Protein AF-A0A8J5MSU2-F1 (afdb_monomer_lite)

Secondary structure (DSSP, 8-state):
-EEHHHHHHHHHHHHHHHHHHHTTS-EEEEEEETT-HHHHHHHHHHHHHHHHHH-SS---EEEEEEE-S--S-EEEEEE-SS-----SSGGGGTTS-HHHHHHHHHHT--SEEEEEEEEEEE-TT--S---SEEEEEEESS---EE---HHHHHHTPPPTT--

Structure (mmCIF, N/CA/C/O backbone):
data_AF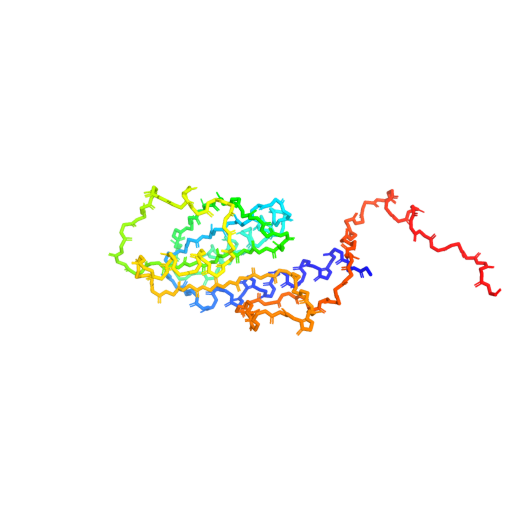-A0A8J5MSU2-F1
#
_entry.id   AF-A0A8J5MSU2-F1
#
loop_
_atom_site.group_PDB
_atom_site.id
_atom_site.type_symbol
_atom_site.label_atom_id
_atom_site.label_alt_id
_atom_site.label_comp_id
_atom_site.label_asym_id
_atom_site.label_entity_id
_atom_site.label_seq_id
_atom_site.pdbx_PDB_ins_code
_atom_site.Cartn_x
_atom_site.Cartn_y
_atom_site.Cartn_z
_atom_site.occupancy
_atom_site.B_iso_or_equiv
_atom_site.auth_seq_id
_atom_site.auth_comp_id
_atom_site.auth_asym_id
_atom_site.auth_atom_id
_atom_site.pdbx_PDB_model_num
ATOM 1 N N . MET A 1 1 ? 9.379 -1.656 -20.399 1.00 63.72 1 MET A N 1
ATOM 2 C CA . MET A 1 1 ? 9.169 -0.426 -19.599 1.00 63.72 1 MET A CA 1
ATOM 3 C C . MET A 1 1 ? 7.728 -0.421 -19.119 1.00 63.72 1 MET A C 1
ATOM 5 O O . MET A 1 1 ? 6.884 -0.887 -19.871 1.00 63.72 1 MET A O 1
ATOM 9 N N . ILE A 1 2 ? 7.448 0.046 -17.900 1.00 72.06 2 ILE A N 1
ATOM 10 C CA . ILE A 1 2 ? 6.068 0.165 -17.393 1.00 72.06 2 ILE A CA 1
ATOM 11 C C . ILE A 1 2 ? 5.664 1.648 -17.466 1.00 72.06 2 ILE A C 1
ATOM 13 O O . ILE A 1 2 ? 6.375 2.472 -16.880 1.00 72.06 2 ILE A O 1
ATOM 17 N N . PRO A 1 3 ? 4.589 2.008 -18.196 1.00 78.81 3 PRO A N 1
ATOM 18 C CA . PRO A 1 3 ? 4.107 3.386 -18.275 1.00 78.81 3 PRO A CA 1
ATOM 19 C C . PRO A 1 3 ? 3.591 3.899 -16.926 1.00 78.81 3 PRO A C 1
ATOM 21 O O . PRO A 1 3 ? 2.977 3.150 -16.169 1.00 78.81 3 PRO A O 1
ATOM 24 N N . TRP A 1 4 ? 3.767 5.196 -16.657 1.00 77.62 4 TRP A N 1
ATOM 25 C CA . TRP A 1 4 ? 3.264 5.835 -15.434 1.00 77.62 4 TRP A CA 1
ATOM 26 C C . TRP A 1 4 ? 1.744 5.706 -15.259 1.00 77.62 4 TRP A C 1
ATOM 28 O O . TRP A 1 4 ? 1.297 5.387 -14.163 1.00 77.62 4 TRP A O 1
ATOM 38 N N . GLY A 1 5 ? 0.961 5.890 -16.330 1.00 82.00 5 GLY A N 1
ATOM 39 C CA . GLY A 1 5 ? -0.498 5.715 -16.276 1.00 82.00 5 GLY A CA 1
ATOM 40 C C . GLY A 1 5 ? -0.890 4.311 -15.813 1.00 82.00 5 GLY A C 1
ATOM 41 O O . GLY A 1 5 ? -1.686 4.162 -14.898 1.00 82.00 5 GLY A O 1
ATOM 42 N N . LEU A 1 6 ? -0.201 3.284 -16.323 1.00 85.38 6 LEU A N 1
ATOM 43 C CA . LEU A 1 6 ? -0.439 1.901 -15.913 1.00 85.38 6 LEU A CA 1
ATOM 44 C C . LEU A 1 6 ? -0.093 1.664 -14.434 1.00 85.38 6 LEU A C 1
ATOM 46 O O . LEU A 1 6 ? -0.771 0.900 -13.752 1.00 85.38 6 LEU A O 1
ATOM 50 N N . ILE A 1 7 ? 0.959 2.316 -13.926 1.00 85.00 7 ILE A N 1
ATOM 51 C CA . ILE A 1 7 ? 1.300 2.284 -12.496 1.00 85.00 7 ILE A CA 1
ATOM 52 C C . ILE A 1 7 ? 0.195 2.946 -11.683 1.00 85.00 7 ILE A C 1
ATOM 54 O O . ILE A 1 7 ? -0.216 2.384 -10.678 1.00 85.00 7 ILE A O 1
ATOM 58 N N . GLN A 1 8 ? -0.310 4.099 -12.120 1.00 86.44 8 GLN A N 1
ATOM 59 C CA . GLN A 1 8 ? -1.394 4.800 -11.442 1.00 86.44 8 GLN A CA 1
ATOM 60 C C . GLN A 1 8 ? -2.663 3.948 -11.379 1.00 86.44 8 GLN A C 1
ATOM 62 O O . GLN A 1 8 ? -3.164 3.720 -10.276 1.00 86.44 8 GLN A O 1
ATOM 67 N N . ASP A 1 9 ? -3.116 3.400 -12.504 1.00 89.25 9 ASP A N 1
ATOM 68 C CA . ASP A 1 9 ? -4.297 2.533 -12.560 1.00 89.25 9 ASP A CA 1
ATOM 69 C C . ASP A 1 9 ? -4.123 1.309 -11.654 1.00 89.25 9 ASP A C 1
ATOM 71 O O . ASP A 1 9 ? -5.020 0.920 -10.900 1.00 89.25 9 ASP A O 1
ATOM 75 N N . ARG A 1 10 ? -2.923 0.713 -11.668 1.00 89.12 10 ARG A N 1
ATOM 76 C CA . ARG A 1 10 ? -2.631 -0.449 -10.830 1.00 89.12 10 ARG A CA 1
ATOM 77 C C . ARG A 1 10 ? -2.593 -0.094 -9.348 1.00 89.12 10 ARG A C 1
ATOM 79 O O . ARG A 1 10 ? -3.163 -0.831 -8.551 1.00 89.12 10 ARG A O 1
ATOM 86 N N . THR A 1 11 ? -1.976 1.024 -8.977 1.00 89.81 11 THR A N 1
ATOM 87 C CA . THR A 1 11 ? -1.960 1.533 -7.599 1.00 89.81 11 THR A CA 1
ATOM 88 C C . THR A 1 11 ? -3.373 1.847 -7.113 1.00 89.81 11 THR A C 1
ATOM 90 O O . THR A 1 11 ? -3.690 1.565 -5.965 1.00 89.81 11 THR A O 1
ATOM 93 N N . GLU A 1 12 ? -4.253 2.366 -7.974 1.00 91.31 12 GLU A N 1
ATOM 94 C CA . GLU A 1 12 ? -5.654 2.598 -7.607 1.00 91.31 12 GLU A CA 1
ATOM 95 C C . GLU A 1 12 ? -6.396 1.303 -7.314 1.00 91.31 12 GLU A C 1
ATOM 97 O O . GLU A 1 12 ? -7.082 1.201 -6.298 1.00 91.31 12 GLU A O 1
ATOM 102 N N . ARG A 1 13 ? -6.213 0.291 -8.162 1.00 91.94 13 ARG A N 1
ATOM 103 C CA . ARG A 1 13 ? -6.803 -1.023 -7.920 1.00 91.94 13 ARG A CA 1
ATOM 104 C C . ARG A 1 13 ? -6.317 -1.626 -6.603 1.00 91.94 13 ARG A C 1
ATOM 106 O O . ARG A 1 13 ? -7.142 -2.063 -5.814 1.00 91.94 13 ARG A O 1
ATOM 113 N N . LEU A 1 14 ? -5.010 -1.570 -6.334 1.00 91.31 14 LEU A N 1
ATOM 114 C CA . LEU A 1 14 ? -4.450 -2.040 -5.063 1.00 91.31 14 LEU A CA 1
ATOM 115 C C . LEU A 1 14 ? -5.050 -1.283 -3.871 1.00 91.31 14 LEU A C 1
ATOM 117 O O . LEU A 1 14 ? -5.393 -1.910 -2.876 1.00 91.31 14 LEU A O 1
ATOM 121 N N . ALA A 1 15 ? -5.213 0.041 -3.969 1.00 90.94 15 ALA A N 1
ATOM 122 C CA . ALA A 1 15 ? -5.821 0.839 -2.905 1.00 90.94 15 ALA A CA 1
ATOM 123 C C . ALA A 1 15 ? -7.265 0.408 -2.621 1.00 90.94 15 ALA A C 1
ATOM 125 O O . ALA A 1 15 ? -7.640 0.295 -1.459 1.00 90.94 15 ALA A O 1
ATOM 126 N N . ARG A 1 16 ? -8.060 0.128 -3.663 1.00 90.88 16 ARG A N 1
ATOM 127 C CA . ARG A 1 16 ? -9.434 -0.374 -3.510 1.00 90.88 16 ARG A CA 1
ATOM 128 C C . ARG A 1 16 ? -9.465 -1.754 -2.856 1.00 90.88 16 ARG A C 1
ATOM 130 O O . ARG A 1 16 ? -10.242 -1.942 -1.927 1.00 90.88 16 ARG A O 1
ATOM 137 N N . ASP A 1 17 ? -8.600 -2.671 -3.290 1.00 91.25 17 ASP A N 1
ATOM 138 C CA . ASP A 1 17 ? -8.500 -4.019 -2.715 1.00 91.25 17 ASP A CA 1
ATOM 139 C C . ASP A 1 17 ? -8.136 -3.943 -1.215 1.00 91.25 17 ASP A C 1
ATOM 141 O O . ASP A 1 17 ? -8.775 -4.572 -0.375 1.00 91.25 17 ASP A O 1
ATOM 145 N N . ILE A 1 18 ? -7.160 -3.099 -0.857 1.00 89.06 18 ILE A N 1
ATOM 146 C CA . ILE A 1 18 ? -6.763 -2.864 0.540 1.00 89.06 18 ILE A CA 1
ATOM 147 C C . ILE A 1 18 ? -7.906 -2.238 1.343 1.00 89.06 18 ILE A C 1
ATOM 149 O O . ILE A 1 18 ? -8.175 -2.671 2.460 1.00 89.06 18 ILE A O 1
ATOM 153 N N . PHE A 1 19 ? -8.570 -1.222 0.794 1.00 87.56 19 PHE A N 1
ATOM 154 C CA . PHE A 1 19 ? -9.654 -0.516 1.474 1.00 87.56 19 PHE A CA 1
ATOM 155 C C . PHE A 1 19 ? -10.834 -1.447 1.785 1.00 87.56 19 PHE A C 1
ATOM 157 O O . PHE A 1 19 ? -11.354 -1.430 2.898 1.00 87.56 19 PHE A O 1
ATOM 164 N N . GLN A 1 20 ? -11.207 -2.319 0.844 1.00 88.00 20 GLN A N 1
ATOM 165 C CA . GLN A 1 20 ? -12.258 -3.323 1.047 1.00 88.00 20 GLN A CA 1
ATOM 166 C C . GLN A 1 20 ? -11.900 -4.347 2.130 1.00 88.00 20 GLN A C 1
ATOM 168 O O . GLN A 1 20 ? -12.771 -4.778 2.887 1.00 88.00 20 GLN A O 1
ATOM 173 N N . ASP A 1 21 ? -10.624 -4.716 2.218 1.00 87.31 21 ASP A N 1
ATOM 174 C CA . ASP A 1 21 ? -10.134 -5.674 3.203 1.00 87.31 21 ASP A CA 1
ATOM 175 C C . ASP A 1 21 ? -10.022 -5.082 4.617 1.00 87.31 21 ASP A C 1
ATOM 177 O O . ASP A 1 21 ? -10.224 -5.805 5.595 1.00 87.31 21 ASP A O 1
ATOM 181 N N . VAL A 1 22 ? -9.698 -3.790 4.730 1.00 81.81 22 VAL A N 1
ATOM 182 C CA . VAL A 1 22 ? -9.579 -3.066 6.009 1.00 81.81 22 VAL A CA 1
ATOM 183 C C . VAL A 1 22 ? -10.948 -2.632 6.542 1.00 81.81 22 VAL A C 1
ATOM 185 O O . VAL A 1 22 ? -11.165 -2.688 7.750 1.00 81.81 22 VAL A O 1
ATOM 188 N N . LYS A 1 23 ? -11.894 -2.273 5.660 1.00 81.19 23 LYS A N 1
ATOM 189 C CA . LYS A 1 23 ? -13.225 -1.746 6.017 1.00 81.19 23 LYS A CA 1
ATOM 190 C C . LYS A 1 23 ? -13.112 -0.496 6.907 1.00 81.19 23 LYS A C 1
ATOM 192 O O . LYS A 1 23 ? -12.236 0.334 6.687 1.00 81.19 23 LYS A O 1
ATOM 197 N N . ASP A 1 24 ? -13.985 -0.360 7.905 1.00 80.44 24 ASP A N 1
ATOM 198 C CA . ASP A 1 24 ? -14.028 0.767 8.843 1.00 80.44 24 ASP A CA 1
ATOM 199 C C . ASP A 1 24 ? -13.095 0.562 10.060 1.00 80.44 24 ASP A C 1
ATOM 201 O O . ASP A 1 24 ? -13.432 0.919 11.190 1.00 80.44 24 ASP A O 1
ATOM 205 N N . GLU A 1 25 ? -11.896 0.009 9.849 1.00 80.94 25 GLU A N 1
ATOM 206 C CA . GLU A 1 25 ? -10.885 -0.169 10.902 1.00 80.94 25 GLU A CA 1
ATOM 207 C C . GLU A 1 25 ? -9.665 0.746 10.733 1.00 80.94 25 GLU A C 1
ATOM 209 O O . GLU A 1 25 ? -9.286 1.081 9.608 1.00 80.94 25 GLU A O 1
ATOM 214 N N . PRO A 1 26 ? -9.014 1.152 11.842 1.00 81.62 26 PRO A N 1
ATOM 215 C CA . PRO A 1 26 ? -7.792 1.943 11.781 1.00 81.62 26 PRO A CA 1
ATOM 216 C C . PRO A 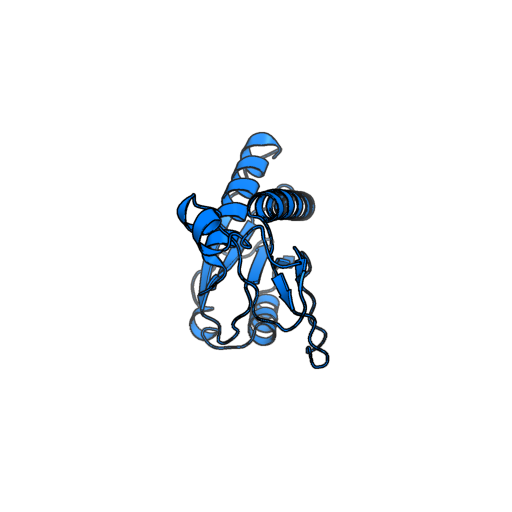1 26 ? -6.679 1.175 11.061 1.00 81.62 26 PRO A C 1
ATOM 218 O O . PRO A 1 26 ? -6.470 -0.013 11.307 1.00 81.62 26 PRO A O 1
ATOM 221 N N . LEU A 1 27 ? -5.941 1.867 10.194 1.00 83.75 27 LEU A N 1
ATOM 222 C CA . LEU A 1 27 ? -4.912 1.266 9.345 1.00 83.75 27 LEU A CA 1
ATOM 223 C C . LEU A 1 27 ? -3.527 1.804 9.688 1.00 83.75 27 LEU A C 1
ATOM 225 O O . LEU A 1 27 ? -3.349 3.018 9.749 1.00 83.75 27 LEU A O 1
ATOM 229 N N . THR A 1 28 ? -2.526 0.928 9.789 1.00 83.75 28 THR A N 1
ATOM 230 C CA . THR A 1 28 ? -1.120 1.335 9.899 1.00 83.75 28 THR A CA 1
ATOM 231 C C . THR A 1 28 ? -0.334 0.883 8.671 1.00 83.75 28 THR A C 1
ATOM 233 O O . THR A 1 28 ? -0.226 -0.302 8.348 1.00 83.75 28 THR A O 1
ATOM 236 N N . ALA A 1 29 ? 0.241 1.842 7.954 1.00 84.31 29 ALA A N 1
ATOM 237 C CA . ALA A 1 29 ? 1.010 1.595 6.747 1.00 84.31 29 ALA A CA 1
ATOM 238 C C . ALA A 1 29 ? 2.508 1.819 7.007 1.00 84.31 29 ALA A C 1
ATOM 240 O O . ALA A 1 29 ? 2.940 2.911 7.364 1.00 84.31 29 ALA A O 1
ATOM 241 N N . LEU A 1 30 ? 3.315 0.780 6.798 1.00 82.88 30 LEU A N 1
ATOM 242 C CA . LEU A 1 30 ? 4.761 0.777 7.001 1.00 82.88 30 LEU A CA 1
ATOM 243 C C . LEU A 1 30 ? 5.498 0.734 5.659 1.00 82.88 30 LEU A C 1
ATOM 245 O O . LEU A 1 30 ? 5.582 -0.298 4.986 1.00 82.88 30 LEU A O 1
ATOM 249 N N . CYS A 1 31 ? 6.090 1.860 5.280 1.00 83.25 31 CYS A N 1
ATOM 250 C CA . CYS A 1 31 ? 6.871 1.970 4.057 1.00 83.25 31 CYS A CA 1
ATOM 251 C C . CYS A 1 31 ? 8.287 1.405 4.242 1.00 83.25 31 CYS A C 1
ATOM 253 O O . CYS A 1 31 ? 9.039 1.853 5.112 1.00 83.25 31 CYS A O 1
ATOM 255 N N . VAL A 1 32 ? 8.698 0.485 3.361 1.00 77.88 32 VAL A N 1
ATOM 256 C CA . VAL A 1 32 ? 10.076 -0.021 3.317 1.00 77.88 32 VAL A CA 1
ATOM 257 C C . VAL A 1 32 ? 10.918 0.817 2.346 1.00 77.88 32 VAL A C 1
ATOM 259 O O . VAL A 1 32 ? 10.747 0.789 1.126 1.00 77.88 32 VAL A O 1
ATOM 262 N N . LEU A 1 33 ? 11.861 1.581 2.893 1.00 74.75 33 LEU A N 1
ATOM 263 C CA . LEU A 1 33 ? 12.823 2.395 2.145 1.00 74.75 33 LEU A CA 1
ATOM 264 C C . LEU A 1 33 ? 13.957 1.537 1.550 1.00 74.75 33 LEU A C 1
ATOM 266 O O . LEU A 1 33 ? 14.325 0.505 2.105 1.00 74.75 33 LEU A O 1
ATOM 270 N N . LYS A 1 34 ? 14.608 1.947 0.448 1.00 56.59 34 LYS A N 1
ATOM 271 C CA . LYS A 1 34 ? 14.627 3.301 -0.162 1.00 56.59 34 LYS A CA 1
ATOM 272 C C . LYS A 1 34 ? 13.818 3.485 -1.455 1.00 56.59 34 LYS A C 1
ATOM 274 O O . LYS A 1 34 ? 13.543 4.622 -1.812 1.00 56.59 34 LYS A O 1
ATOM 279 N N . GLY A 1 35 ? 13.450 2.417 -2.163 1.00 64.81 35 GLY A N 1
ATOM 280 C CA . GLY A 1 35 ? 12.864 2.525 -3.511 1.00 64.81 35 GLY A CA 1
ATOM 281 C C . GLY A 1 35 ? 11.344 2.709 -3.563 1.00 64.81 35 GLY A C 1
ATOM 282 O O . GLY A 1 35 ? 10.818 3.099 -4.601 1.00 64.81 35 GLY A O 1
ATOM 283 N N . GLY A 1 36 ? 10.631 2.415 -2.471 1.00 67.25 36 GLY A N 1
ATOM 284 C CA . GLY A 1 36 ? 9.168 2.339 -2.471 1.00 67.25 36 GLY A CA 1
ATOM 285 C C . GLY A 1 36 ? 8.421 3.621 -2.127 1.00 67.25 36 GLY A C 1
ATOM 286 O O . GLY A 1 36 ? 7.201 3.619 -2.220 1.00 67.25 36 GLY A O 1
ATOM 287 N N . TYR A 1 37 ? 9.116 4.708 -1.778 1.00 78.19 37 TYR A N 1
ATOM 288 C CA . TYR A 1 37 ? 8.475 5.918 -1.251 1.00 78.19 37 TYR A CA 1
ATOM 289 C C . TYR A 1 37 ? 7.428 6.515 -2.201 1.00 78.19 37 TYR A C 1
ATOM 291 O O . TYR A 1 37 ? 6.333 6.831 -1.767 1.00 78.19 37 TYR A O 1
ATOM 299 N N . ARG A 1 38 ? 7.723 6.607 -3.504 1.00 81.31 38 ARG A N 1
ATOM 300 C CA . ARG A 1 38 ? 6.778 7.191 -4.471 1.00 81.31 38 ARG A CA 1
ATOM 301 C C . ARG A 1 38 ? 5.518 6.343 -4.656 1.00 81.31 38 ARG A C 1
ATOM 303 O O . ARG A 1 38 ? 4.417 6.868 -4.674 1.00 81.31 38 ARG A O 1
ATOM 310 N N . PHE A 1 39 ? 5.681 5.025 -4.762 1.00 83.75 39 PHE A N 1
ATOM 311 C CA . PHE A 1 39 ? 4.538 4.110 -4.789 1.00 83.75 39 PHE A CA 1
ATOM 312 C C . PHE A 1 39 ? 3.731 4.199 -3.489 1.00 83.75 39 PHE A C 1
ATOM 314 O O . PHE A 1 39 ? 2.506 4.193 -3.520 1.00 83.75 39 PHE A O 1
ATOM 321 N N . PHE A 1 40 ? 4.429 4.300 -2.358 1.00 85.94 40 PHE A N 1
ATOM 322 C CA . PHE A 1 40 ? 3.816 4.425 -1.050 1.00 85.94 40 PHE A CA 1
ATOM 323 C C . PHE A 1 40 ? 2.967 5.692 -0.930 1.00 85.94 40 PHE A C 1
ATOM 325 O O . PHE A 1 40 ? 1.808 5.581 -0.546 1.00 85.94 40 PHE A O 1
ATOM 332 N N . THR A 1 41 ? 3.495 6.860 -1.305 1.00 86.19 41 THR A N 1
ATOM 333 C CA . THR A 1 41 ? 2.737 8.120 -1.280 1.00 86.19 41 THR A CA 1
ATOM 334 C C . THR A 1 41 ? 1.528 8.062 -2.206 1.00 86.19 41 THR A C 1
ATOM 336 O O . THR A 1 41 ? 0.425 8.372 -1.774 1.00 86.19 41 THR A O 1
ATOM 339 N N . ASP A 1 42 ? 1.701 7.559 -3.434 1.00 89.00 42 ASP A N 1
ATOM 340 C CA . ASP A 1 42 ? 0.594 7.440 -4.391 1.00 89.00 42 ASP A CA 1
ATOM 341 C C . ASP A 1 42 ? -0.524 6.526 -3.861 1.00 89.00 42 ASP A C 1
ATOM 343 O O . ASP A 1 42 ? -1.706 6.779 -4.087 1.00 89.00 42 ASP A O 1
ATOM 347 N N . LEU A 1 43 ? -0.169 5.436 -3.176 1.00 88.94 43 LEU A N 1
ATOM 348 C CA . LEU A 1 43 ? -1.148 4.531 -2.581 1.00 88.94 43 LEU A CA 1
ATOM 349 C C . LEU A 1 43 ? -1.830 5.162 -1.362 1.00 88.94 43 LEU A C 1
ATOM 351 O O . LEU A 1 43 ? -3.041 5.024 -1.202 1.00 88.94 43 LEU A O 1
ATOM 355 N N . LEU A 1 44 ? -1.062 5.857 -0.524 1.00 88.44 44 LEU A N 1
ATOM 356 C CA . LEU A 1 44 ? -1.544 6.548 0.668 1.00 88.44 44 LEU A CA 1
ATOM 357 C C . LEU A 1 44 ? -2.588 7.612 0.317 1.00 88.44 44 LEU A C 1
ATOM 359 O O . LEU A 1 44 ? -3.638 7.683 0.958 1.00 88.44 44 LEU A O 1
ATOM 363 N N . ASP A 1 45 ? -2.333 8.389 -0.735 1.00 90.69 45 ASP A N 1
ATOM 364 C CA . ASP A 1 45 ? -3.250 9.415 -1.233 1.00 90.69 45 ASP A CA 1
ATOM 365 C C . ASP A 1 45 ? -4.567 8.797 -1.714 1.00 90.69 45 ASP A C 1
ATOM 367 O O . ASP A 1 45 ? -5.655 9.301 -1.410 1.00 90.69 45 ASP A O 1
ATOM 371 N N . LYS A 1 46 ? -4.493 7.650 -2.404 1.00 91.25 46 LYS A N 1
ATOM 372 C CA . LYS A 1 46 ? -5.682 6.914 -2.859 1.00 91.25 46 LYS A CA 1
ATOM 373 C C . LYS A 1 46 ? -6.461 6.320 -1.692 1.00 91.25 46 LYS A C 1
ATOM 375 O O . LYS A 1 46 ? -7.676 6.478 -1.651 1.00 91.25 46 LYS A O 1
ATOM 380 N N . LEU A 1 47 ? -5.787 5.708 -0.719 1.00 88.56 47 LEU A N 1
ATOM 381 C CA . LEU A 1 47 ? -6.426 5.187 0.496 1.00 88.56 47 LEU A CA 1
ATOM 382 C C . LEU A 1 47 ? -7.102 6.299 1.301 1.00 88.56 47 LEU A C 1
ATOM 384 O O . LEU A 1 47 ? -8.239 6.141 1.731 1.00 88.56 47 LEU A O 1
ATOM 388 N N . THR A 1 48 ? -6.445 7.448 1.448 1.00 87.75 48 THR A N 1
ATOM 389 C CA . THR A 1 48 ? -7.005 8.612 2.151 1.00 87.75 48 THR A CA 1
ATOM 390 C C . THR A 1 48 ? -8.232 9.159 1.425 1.00 87.75 48 THR A C 1
ATOM 392 O O . THR A 1 48 ? -9.237 9.488 2.055 1.00 87.75 48 THR A O 1
ATOM 395 N N . THR A 1 49 ? -8.179 9.223 0.094 1.00 90.00 49 THR A N 1
ATOM 396 C CA . THR A 1 49 ? -9.317 9.630 -0.740 1.00 90.00 49 THR A CA 1
ATOM 397 C C . THR A 1 49 ? -10.493 8.661 -0.603 1.00 90.00 49 THR A C 1
ATOM 399 O O . THR A 1 49 ? -11.628 9.104 -0.425 1.00 90.00 49 THR A O 1
ATOM 402 N N . LEU A 1 50 ? -10.240 7.349 -0.635 1.00 88.69 50 LEU A N 1
ATOM 403 C CA . LEU A 1 50 ? -11.268 6.319 -0.449 1.00 88.69 50 LEU A CA 1
ATOM 404 C C . LEU A 1 50 ? -11.889 6.389 0.948 1.00 88.69 50 LEU A C 1
ATOM 406 O O . LEU A 1 50 ? -13.107 6.432 1.066 1.00 88.69 50 LEU A O 1
ATOM 410 N N . ASN A 1 51 ? -11.069 6.515 1.988 1.00 85.12 51 ASN A N 1
ATOM 411 C CA . ASN A 1 51 ? -11.525 6.645 3.370 1.00 85.12 51 ASN A CA 1
ATOM 412 C C . ASN A 1 51 ? -12.450 7.860 3.567 1.00 85.12 51 ASN A C 1
ATOM 414 O O . ASN A 1 51 ? -13.493 7.752 4.200 1.00 85.12 51 ASN A O 1
ATOM 418 N N . ARG A 1 52 ? -12.133 9.004 2.945 1.00 84.44 52 ARG A N 1
ATOM 419 C CA . ARG A 1 52 ? -12.972 10.215 3.024 1.00 84.44 52 ARG A CA 1
ATOM 420 C C . ARG A 1 52 ? -14.249 10.162 2.186 1.00 84.44 52 ARG A C 1
ATOM 422 O O . ARG A 1 52 ? -15.212 10.831 2.536 1.00 84.44 52 ARG A O 1
ATOM 429 N N . SER A 1 53 ? -14.232 9.463 1.051 1.00 83.06 53 SER A N 1
ATOM 430 C CA . SER A 1 53 ? -15.338 9.486 0.077 1.00 83.06 53 SER A CA 1
ATOM 431 C C . SER A 1 53 ? -16.283 8.290 0.174 1.00 83.06 53 SER A C 1
ATOM 433 O O . SER A 1 53 ? -17.448 8.417 -0.186 1.00 83.06 53 SER A O 1
ATOM 435 N N . GLN A 1 54 ? -15.783 7.138 0.621 1.00 78.38 54 GLN A N 1
ATOM 436 C CA . GLN A 1 54 ? -16.497 5.858 0.636 1.00 78.38 54 GLN A CA 1
ATOM 437 C C . GLN A 1 54 ? -16.539 5.206 2.024 1.00 78.38 54 GLN A C 1
ATOM 439 O O . GLN A 1 54 ? -17.243 4.214 2.189 1.00 78.38 54 GLN A O 1
ATOM 444 N N . GLY A 1 55 ? -15.789 5.719 3.005 1.00 67.38 55 GLY A N 1
ATOM 445 C CA . GLY A 1 55 ? -15.843 5.222 4.379 1.00 67.38 55 GLY A CA 1
ATOM 446 C C . GLY A 1 55 ? -17.168 5.581 5.043 1.00 67.38 55 GLY A C 1
ATOM 447 O O . GLY A 1 55 ? -17.639 6.712 4.913 1.00 67.38 55 GLY A O 1
ATOM 448 N N . SER A 1 56 ? -17.755 4.635 5.781 1.00 66.06 56 SER A N 1
ATOM 449 C CA . SER A 1 56 ? -18.924 4.938 6.621 1.00 66.06 56 SER A CA 1
ATOM 450 C C . SER A 1 56 ? -18.514 5.836 7.788 1.00 66.06 56 SER A C 1
ATOM 452 O O . SER A 1 56 ? -19.280 6.690 8.235 1.00 66.06 56 SER A O 1
ATOM 454 N N . VAL A 1 57 ? -17.278 5.653 8.264 1.00 71.75 57 VAL A N 1
ATOM 455 C CA . VAL A 1 57 ? -16.624 6.460 9.293 1.00 71.75 57 VAL A CA 1
ATOM 456 C C . VAL A 1 57 ? -15.202 6.767 8.833 1.00 71.75 57 VAL A C 1
ATOM 458 O O . VAL A 1 57 ? -14.497 5.884 8.356 1.00 71.75 57 VAL A O 1
ATOM 461 N N . SER A 1 58 ? -14.757 8.014 9.003 1.00 76.81 58 SER A N 1
ATOM 462 C CA . SER A 1 58 ? -13.361 8.378 8.744 1.00 76.81 58 SER A CA 1
ATOM 463 C C . SER A 1 58 ? -12.453 7.680 9.755 1.00 76.81 58 SER A C 1
ATOM 465 O O . SER A 1 58 ? -12.361 8.107 10.908 1.00 76.81 58 SER A O 1
ATOM 467 N N . VAL A 1 59 ? -11.753 6.633 9.322 1.00 79.00 59 VAL A N 1
ATOM 468 C CA . VAL A 1 59 ? -10.819 5.895 10.181 1.00 79.00 59 VAL A CA 1
ATOM 469 C C . VAL A 1 59 ? -9.441 6.552 10.207 1.00 79.00 59 VAL A C 1
ATOM 471 O O . VAL A 1 59 ? -9.004 7.106 9.195 1.00 79.00 59 VAL A O 1
ATOM 474 N N . PRO A 1 60 ? -8.720 6.522 11.338 1.00 81.62 60 PRO A N 1
ATOM 475 C CA . PRO A 1 60 ? -7.369 7.052 11.385 1.00 81.62 60 PRO A CA 1
ATOM 476 C C . PRO A 1 60 ? -6.415 6.146 10.600 1.00 81.62 60 PRO A C 1
ATOM 478 O O . PRO A 1 60 ? -6.506 4.916 10.645 1.00 81.62 60 PRO A O 1
ATOM 481 N N . LEU A 1 61 ? -5.489 6.781 9.884 1.00 82.31 61 LEU A N 1
ATOM 482 C CA . LEU A 1 61 ? -4.449 6.110 9.122 1.00 82.31 61 LEU A CA 1
ATOM 483 C C . LEU A 1 61 ? -3.078 6.557 9.633 1.00 82.31 61 LEU A C 1
ATOM 485 O O . LEU A 1 61 ? -2.753 7.744 9.613 1.00 82.31 61 LEU A O 1
ATOM 489 N N . TYR A 1 62 ? -2.287 5.596 10.092 1.00 83.94 62 TYR A N 1
ATOM 490 C CA . TYR A 1 62 ? -0.957 5.797 10.652 1.00 83.94 62 TYR A CA 1
ATOM 491 C C . TYR A 1 62 ? 0.108 5.396 9.641 1.00 83.94 62 TYR A C 1
ATOM 493 O O . TYR A 1 62 ? -0.091 4.492 8.828 1.00 83.94 62 TYR A O 1
ATOM 501 N N . VAL A 1 63 ? 1.249 6.078 9.688 1.00 82.50 63 VAL A N 1
ATOM 502 C CA . VAL A 1 63 ? 2.344 5.882 8.741 1.00 82.50 63 VAL A CA 1
ATOM 503 C C . VAL A 1 63 ? 3.663 5.739 9.481 1.00 82.50 63 VAL A C 1
ATOM 505 O O . VAL A 1 63 ? 4.043 6.628 10.237 1.00 82.50 63 VAL A O 1
ATOM 508 N N . ASP A 1 64 ? 4.386 4.665 9.175 1.00 80.19 64 ASP A N 1
ATOM 509 C CA . ASP A 1 64 ? 5.740 4.405 9.654 1.00 80.19 64 ASP A CA 1
ATOM 510 C C . ASP A 1 64 ? 6.702 4.141 8.487 1.00 80.19 64 ASP A C 1
ATOM 512 O O . ASP A 1 64 ? 6.304 3.754 7.384 1.00 80.19 64 ASP A O 1
ATOM 516 N N . PHE A 1 65 ? 8.004 4.307 8.731 1.00 79.56 65 PHE A N 1
ATOM 517 C CA . PHE A 1 65 ? 9.045 4.103 7.720 1.00 79.56 65 PHE A CA 1
ATOM 518 C C . PHE A 1 65 ? 10.189 3.259 8.259 1.00 79.56 65 PHE A C 1
ATOM 520 O O . PHE A 1 65 ? 10.880 3.677 9.178 1.00 79.56 65 PHE A O 1
ATOM 527 N N . ILE A 1 66 ? 10.495 2.135 7.612 1.00 77.69 66 ILE A N 1
ATOM 528 C CA . ILE A 1 66 ? 11.634 1.287 7.975 1.00 77.69 66 ILE A CA 1
ATOM 529 C C . ILE A 1 66 ? 12.610 1.126 6.814 1.00 77.69 66 ILE A C 1
ATOM 531 O O . ILE A 1 66 ? 12.234 1.064 5.646 1.00 77.69 66 ILE A O 1
ATOM 535 N N . ARG A 1 67 ? 13.902 1.011 7.125 1.00 75.19 67 ARG A N 1
ATOM 536 C CA . ARG A 1 67 ? 14.943 0.692 6.143 1.00 75.19 67 ARG A CA 1
ATOM 537 C C . ARG A 1 67 ? 15.368 -0.768 6.275 1.00 75.19 67 ARG A C 1
ATOM 539 O O . ARG A 1 67 ? 15.999 -1.134 7.262 1.00 75.19 67 ARG A O 1
ATOM 546 N N . LEU A 1 68 ? 15.086 -1.597 5.272 1.00 70.31 68 LEU A N 1
ATOM 547 C CA . LEU A 1 68 ? 15.536 -2.997 5.229 1.00 70.31 68 LEU A CA 1
ATOM 548 C C . LEU A 1 68 ? 16.799 -3.167 4.367 1.00 70.31 68 LEU A C 1
ATOM 550 O O . LEU A 1 68 ? 17.200 -2.260 3.639 1.00 70.31 68 LEU A O 1
ATOM 554 N N . LYS A 1 69 ? 17.445 -4.341 4.457 1.00 65.00 69 LYS A N 1
ATOM 555 C CA . LYS A 1 69 ? 18.564 -4.717 3.562 1.00 65.00 69 LYS A CA 1
ATOM 556 C C . LYS A 1 69 ? 18.092 -5.143 2.164 1.00 65.00 69 LYS A C 1
ATOM 558 O O . LYS A 1 69 ? 18.901 -5.187 1.245 1.00 65.00 69 LYS A O 1
ATOM 563 N N . SER A 1 70 ? 16.811 -5.491 2.015 1.00 59.56 70 SER A N 1
ATOM 564 C CA . SER A 1 70 ? 16.230 -5.908 0.734 1.00 59.56 70 SER A CA 1
ATOM 565 C C . SER A 1 70 ? 15.999 -4.708 -0.188 1.00 59.56 70 SER A C 1
ATOM 567 O O . SER A 1 70 ? 15.567 -3.651 0.264 1.00 59.56 70 SER A O 1
ATOM 569 N N . TYR A 1 71 ? 16.258 -4.891 -1.483 1.00 54.53 71 TYR A N 1
ATOM 570 C CA . TYR A 1 71 ? 16.097 -3.877 -2.535 1.00 54.53 71 TYR A CA 1
ATOM 571 C C . TYR A 1 71 ? 14.718 -3.919 -3.214 1.00 54.53 71 TYR A C 1
ATOM 573 O O . TYR A 1 71 ? 14.537 -3.366 -4.298 1.00 54.53 71 TYR A O 1
ATOM 581 N N . GLU A 1 72 ? 13.748 -4.608 -2.622 1.00 60.06 72 GLU A N 1
ATOM 582 C CA . GLU A 1 72 ? 12.410 -4.736 -3.196 1.00 60.06 72 GLU A CA 1
ATOM 583 C C . GLU A 1 72 ? 11.5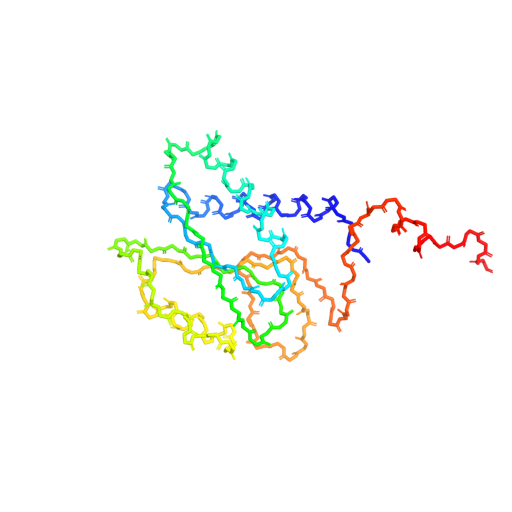40 -3.525 -2.826 1.00 60.06 72 GLU A C 1
ATOM 585 O O . GLU A 1 72 ? 11.581 -3.026 -1.701 1.00 60.06 72 GLU A O 1
ATOM 590 N N . ILE A 1 73 ? 10.751 -3.039 -3.792 1.00 59.50 73 ILE A N 1
ATOM 591 C CA . ILE A 1 73 ? 9.745 -1.997 -3.561 1.00 59.50 73 ILE A CA 1
ATOM 592 C C . ILE A 1 73 ? 8.573 -2.656 -2.837 1.00 59.50 73 ILE A C 1
ATOM 594 O O . ILE A 1 73 ? 7.696 -3.266 -3.454 1.00 59.50 73 ILE A O 1
ATOM 598 N N . LEU A 1 74 ? 8.613 -2.578 -1.511 1.00 62.06 74 LEU A N 1
ATOM 599 C CA . LEU A 1 74 ? 7.656 -3.216 -0.623 1.00 62.06 74 LEU A CA 1
ATOM 600 C C . LEU A 1 74 ? 6.980 -2.163 0.248 1.00 62.06 74 LEU A C 1
ATOM 602 O O . LEU A 1 74 ? 7.621 -1.282 0.821 1.00 62.06 74 LEU A O 1
ATOM 606 N N . LEU A 1 75 ? 5.671 -2.295 0.355 1.00 67.44 75 LEU A N 1
ATOM 607 C CA . LEU A 1 75 ? 4.851 -1.630 1.338 1.00 67.44 75 LEU A CA 1
ATOM 608 C C . LEU A 1 75 ? 4.241 -2.705 2.230 1.00 67.44 75 LEU A C 1
ATOM 610 O O . LEU A 1 75 ? 3.609 -3.645 1.759 1.00 67.44 75 LEU A O 1
ATOM 614 N N . VAL A 1 76 ? 4.422 -2.572 3.530 1.00 68.88 76 VAL A N 1
ATOM 615 C CA . VAL A 1 76 ? 3.829 -3.478 4.507 1.00 68.88 76 VAL A CA 1
ATOM 616 C C . VAL A 1 76 ? 2.635 -2.759 5.110 1.00 68.88 76 VAL A C 1
ATOM 618 O O . VAL A 1 76 ? 2.772 -1.636 5.578 1.00 68.88 76 VAL A O 1
ATOM 621 N N . ILE A 1 77 ? 1.457 -3.367 5.060 1.00 65.06 77 ILE A N 1
ATOM 622 C CA . ILE A 1 77 ? 0.216 -2.786 5.571 1.00 65.06 77 ILE A CA 1
ATOM 623 C C . ILE A 1 77 ? -0.316 -3.715 6.650 1.00 65.06 77 ILE A C 1
ATOM 625 O O . ILE A 1 77 ? -0.642 -4.869 6.386 1.00 65.06 77 ILE A O 1
ATOM 629 N N . TYR A 1 78 ? -0.416 -3.229 7.873 1.00 68.06 78 TYR A N 1
ATOM 630 C CA . TYR A 1 78 ? -0.923 -4.028 8.977 1.00 68.06 78 TYR A CA 1
ATOM 631 C C . TYR A 1 78 ? -1.914 -3.217 9.797 1.00 68.06 78 TYR A C 1
ATOM 633 O O . TYR A 1 78 ? -1.902 -1.988 9.791 1.00 68.06 78 TYR A O 1
ATOM 641 N N . TRP A 1 79 ? -2.804 -3.906 10.493 1.00 68.81 79 TRP A N 1
ATOM 642 C CA . TRP A 1 79 ? -3.698 -3.254 11.435 1.00 68.81 79 TRP A CA 1
ATOM 643 C C . TRP A 1 79 ? -3.857 -4.104 12.688 1.00 68.81 79 TRP A C 1
ATOM 645 O O . TRP A 1 79 ? -3.890 -5.339 12.650 1.00 68.81 79 TRP A O 1
ATOM 655 N N . LEU A 1 80 ? -3.890 -3.417 13.823 1.00 57.09 80 LEU A N 1
ATOM 656 C CA . LEU A 1 80 ? -3.970 -3.994 15.156 1.00 57.09 80 LEU A CA 1
ATOM 657 C C . LEU A 1 80 ? -5.396 -3.792 15.671 1.00 57.09 80 LEU A C 1
ATOM 659 O O . LEU A 1 80 ? -5.881 -2.664 15.723 1.00 57.09 80 LEU A O 1
ATOM 663 N N . LEU A 1 81 ? -6.066 -4.876 16.070 1.00 47.72 81 LEU A N 1
ATOM 664 C CA . LEU A 1 81 ? -7.273 -4.754 16.881 1.00 47.72 81 LEU A CA 1
ATOM 665 C C . LEU A 1 81 ? -6.861 -4.584 18.339 1.00 47.72 81 LEU A C 1
ATOM 667 O O . LEU A 1 81 ? -6.163 -5.433 18.882 1.00 47.72 81 LEU A O 1
ATOM 671 N N . GLY A 1 82 ? -7.343 -3.521 18.981 1.00 46.91 82 GLY A N 1
ATOM 672 C CA . GLY A 1 82 ? -7.343 -3.412 20.442 1.00 46.91 82 GLY A CA 1
ATOM 673 C C . GLY A 1 82 ? -5.979 -3.246 21.125 1.00 46.91 82 GLY A C 1
ATOM 674 O O . GLY A 1 82 ? -5.908 -3.400 22.339 1.00 46.91 82 GLY A O 1
ATOM 675 N N . GLY A 1 83 ? -4.909 -2.916 20.399 1.00 42.16 83 GLY A N 1
ATOM 676 C CA . GLY A 1 83 ? -3.564 -2.760 20.962 1.00 42.16 83 GLY A CA 1
ATOM 677 C C . GLY A 1 83 ? -2.988 -1.385 20.664 1.00 42.16 83 GLY A C 1
ATOM 678 O O . GLY A 1 83 ? -3.133 -0.889 19.551 1.00 42.16 83 GLY A O 1
ATOM 679 N N . GLN A 1 84 ? -2.367 -0.765 21.671 1.00 43.56 84 GLN A N 1
ATOM 680 C CA . GLN A 1 84 ? -1.742 0.557 21.602 1.00 43.56 84 GLN A CA 1
ATOM 681 C C . GLN A 1 84 ? -0.937 0.735 20.307 1.00 43.56 84 GLN A C 1
ATOM 683 O O . GLN A 1 84 ? -0.189 -0.162 19.916 1.00 43.56 84 GLN A O 1
ATOM 688 N N . HIS A 1 85 ? -1.066 1.908 19.675 1.00 49.97 85 HIS A N 1
ATOM 689 C CA . HIS A 1 85 ? -0.170 2.375 18.616 1.00 49.97 85 HIS A CA 1
ATOM 690 C C . HIS A 1 85 ? 1.223 2.583 19.219 1.00 49.97 85 HIS A C 1
ATOM 692 O O . HIS A 1 85 ? 1.646 3.701 19.506 1.00 49.97 85 HIS A O 1
ATOM 698 N N . GLY A 1 86 ? 1.898 1.474 19.502 1.00 46.97 86 GLY A N 1
ATOM 699 C CA . GLY A 1 86 ? 3.245 1.437 20.017 1.00 46.97 86 GLY A CA 1
ATOM 700 C C . GLY A 1 86 ? 4.180 1.897 18.918 1.00 46.97 86 GLY A C 1
ATOM 701 O O . GLY A 1 86 ? 4.693 1.096 18.140 1.00 46.97 86 GLY A O 1
ATOM 702 N N . GLN A 1 87 ? 4.455 3.200 18.898 1.00 49.75 87 GLN A N 1
ATOM 703 C CA . GLN A 1 87 ? 5.818 3.628 18.615 1.00 49.75 87 GLN A CA 1
ATOM 704 C C . GLN A 1 87 ? 6.774 2.772 19.461 1.00 49.75 87 GLN A C 1
ATOM 706 O O . GLN A 1 87 ? 6.420 2.363 20.563 1.00 49.75 87 GLN A O 1
ATOM 711 N N . SER A 1 88 ? 7.995 2.577 18.967 1.00 51.25 88 SER A N 1
ATOM 712 C CA . SER A 1 88 ? 9.149 1.977 19.660 1.00 51.25 88 SER A CA 1
ATOM 713 C C . SER A 1 88 ? 9.254 0.444 19.668 1.00 51.25 88 SER A C 1
ATOM 715 O O . SER A 1 88 ? 8.974 -0.204 20.660 1.00 51.25 88 SER A O 1
ATOM 717 N N . ASP A 1 89 ? 9.724 -0.126 18.545 1.00 52.53 89 ASP A N 1
ATOM 718 C CA . ASP A 1 89 ? 10.886 -1.056 18.547 1.00 52.53 89 ASP A CA 1
ATOM 719 C C . ASP A 1 89 ? 11.277 -1.598 17.155 1.00 52.53 89 ASP A C 1
ATOM 721 O O . ASP A 1 89 ? 12.313 -2.249 16.980 1.00 52.53 89 ASP A O 1
ATOM 725 N N . TRP A 1 90 ? 10.530 -1.258 16.099 1.00 55.53 90 TRP A N 1
ATOM 726 C CA . TRP A 1 90 ? 10.877 -1.661 14.728 1.00 55.53 90 TRP A CA 1
ATOM 727 C C . TRP A 1 90 ? 12.217 -1.083 14.228 1.00 55.53 90 TRP A C 1
ATOM 729 O O . TRP A 1 90 ? 12.768 -1.576 13.241 1.00 55.53 90 TRP A O 1
ATOM 739 N N . ALA A 1 91 ? 12.815 -0.107 14.924 1.00 55.56 91 ALA A N 1
ATOM 740 C CA . ALA A 1 91 ? 14.179 0.355 14.656 1.00 55.56 91 ALA A CA 1
ATOM 741 C C . ALA A 1 91 ? 15.208 -0.795 14.714 1.00 55.56 91 ALA A C 1
ATOM 743 O O . ALA A 1 91 ? 16.130 -0.833 13.898 1.00 55.56 91 ALA A O 1
ATOM 744 N N . GLN A 1 92 ? 15.009 -1.798 15.581 1.00 54.78 92 GLN A N 1
ATOM 745 C CA . GLN A 1 92 ? 15.874 -2.988 15.658 1.00 54.78 92 GLN A CA 1
ATOM 746 C C . GLN A 1 92 ? 15.712 -3.943 14.459 1.00 54.78 92 GLN A C 1
ATOM 748 O O . GLN A 1 92 ? 16.554 -4.817 14.214 1.00 54.78 92 GLN A O 1
ATOM 753 N N . CYS A 1 93 ? 14.638 -3.777 13.683 1.00 57.50 93 CYS A N 1
ATOM 754 C CA . CYS A 1 93 ? 14.395 -4.520 12.449 1.00 57.50 93 CYS A CA 1
ATOM 755 C C . CYS A 1 93 ? 15.131 -3.912 11.247 1.00 57.50 93 CYS A C 1
ATOM 757 O O . CYS A 1 93 ? 15.213 -4.553 10.192 1.00 57.50 93 CYS A O 1
ATOM 759 N N . ALA A 1 94 ? 15.679 -2.699 11.388 1.00 56.91 94 ALA A N 1
ATOM 760 C CA . ALA A 1 94 ? 16.396 -2.034 10.317 1.00 56.91 94 ALA A CA 1
ATOM 761 C C . ALA A 1 94 ? 17.573 -2.898 9.834 1.00 56.91 94 ALA A C 1
ATOM 763 O O . ALA A 1 94 ? 18.365 -3.439 10.605 1.00 56.91 94 ALA A O 1
ATOM 764 N N . GLY A 1 95 ? 17.664 -3.079 8.520 1.00 56.34 95 GLY A N 1
ATOM 765 C CA . GLY A 1 95 ? 18.682 -3.922 7.903 1.00 56.34 95 GLY A CA 1
ATOM 766 C C . GLY A 1 95 ? 18.457 -5.439 8.019 1.00 56.34 95 GLY A C 1
ATOM 767 O O . GLY A 1 95 ? 19.378 -6.204 7.730 1.00 56.34 95 GLY A O 1
ATOM 768 N N . ARG A 1 96 ? 17.261 -5.908 8.399 1.00 66.00 96 ARG A N 1
ATOM 769 C CA . ARG A 1 96 ? 16.871 -7.331 8.317 1.00 66.00 96 ARG A CA 1
ATOM 770 C C . ARG A 1 96 ? 16.112 -7.633 7.009 1.00 66.00 96 ARG A C 1
ATOM 772 O O . ARG A 1 96 ? 15.946 -6.755 6.159 1.00 66.00 96 ARG A O 1
ATOM 779 N N . THR A 1 97 ? 15.737 -8.896 6.796 1.00 72.81 97 THR A N 1
ATOM 780 C CA . THR A 1 97 ? 14.927 -9.350 5.647 1.00 72.81 97 THR A CA 1
ATOM 781 C C . THR A 1 97 ? 13.430 -9.182 5.924 1.00 72.81 97 THR A C 1
ATOM 783 O O . THR A 1 97 ? 13.021 -9.107 7.081 1.00 72.81 97 THR A O 1
ATOM 786 N N . MET A 1 98 ? 12.605 -9.179 4.870 1.00 74.50 98 MET A N 1
ATOM 787 C CA . MET A 1 98 ? 11.143 -9.063 4.985 1.00 74.50 98 MET A CA 1
ATOM 788 C C . MET A 1 98 ? 10.531 -10.159 5.873 1.00 74.50 98 MET A C 1
ATOM 790 O O . MET A 1 98 ? 9.695 -9.865 6.713 1.00 74.50 98 MET A O 1
ATOM 794 N N . GLN A 1 99 ? 11.010 -11.403 5.774 1.00 75.88 99 GLN A N 1
ATOM 795 C CA . GLN A 1 99 ? 10.541 -12.509 6.624 1.00 75.88 99 GLN A CA 1
ATOM 796 C C . GLN A 1 99 ? 10.762 -12.247 8.119 1.00 75.88 99 GLN A C 1
ATOM 798 O O . GLN A 1 99 ? 9.889 -12.531 8.930 1.00 75.88 99 GLN A O 1
ATOM 803 N N . LYS A 1 100 ? 11.908 -11.658 8.492 1.00 77.81 100 LYS A N 1
ATOM 804 C CA . LYS A 1 100 ? 12.175 -11.288 9.889 1.00 77.81 100 LYS A CA 1
ATOM 805 C C . LYS A 1 100 ? 11.273 -10.149 10.352 1.00 77.81 100 LYS A C 1
ATOM 807 O O . LYS A 1 100 ? 10.876 -10.147 11.507 1.00 77.81 100 LYS A O 1
ATOM 812 N N . LEU A 1 101 ? 10.965 -9.195 9.471 1.00 77.81 101 LEU A N 1
ATOM 813 C CA . LEU A 1 101 ? 10.025 -8.119 9.783 1.00 77.81 101 LEU A CA 1
ATOM 814 C C . LEU A 1 101 ? 8.613 -8.674 10.018 1.00 77.81 101 LEU A C 1
ATOM 816 O O . LEU A 1 101 ? 7.997 -8.303 11.007 1.00 77.81 101 LEU A O 1
ATOM 820 N N . LEU A 1 102 ? 8.133 -9.588 9.168 1.00 78.31 102 LEU A N 1
ATOM 821 C CA . LEU A 1 102 ? 6.829 -10.237 9.361 1.00 78.31 102 LEU A CA 1
ATOM 822 C C . LEU A 1 102 ? 6.763 -11.016 10.669 1.00 78.31 102 LEU A C 1
ATOM 824 O O . LEU A 1 102 ? 5.828 -10.808 11.425 1.00 78.31 102 LEU A O 1
ATOM 828 N N . ALA A 1 103 ? 7.781 -11.824 10.973 1.00 79.94 103 ALA A N 1
ATOM 829 C CA . ALA A 1 103 ? 7.827 -12.575 12.227 1.00 79.94 103 ALA A CA 1
ATOM 830 C C . ALA A 1 103 ? 7.777 -11.656 13.461 1.00 79.94 103 ALA A C 1
ATOM 832 O O . ALA A 1 103 ? 7.165 -11.986 14.471 1.00 79.94 103 ALA A O 1
ATOM 833 N N . ILE A 1 104 ? 8.406 -10.479 13.384 1.00 77.38 104 ILE A N 1
ATOM 834 C CA . ILE A 1 104 ? 8.362 -9.496 14.472 1.00 77.38 104 ILE A CA 1
ATOM 835 C C . ILE A 1 104 ? 6.985 -8.835 14.547 1.00 77.38 104 ILE A C 1
ATOM 837 O O . ILE A 1 104 ? 6.454 -8.692 15.641 1.00 77.38 104 ILE A O 1
ATOM 841 N N . LEU A 1 105 ? 6.380 -8.485 13.408 1.00 76.12 105 LEU A N 1
ATOM 842 C CA . LEU A 1 105 ? 5.020 -7.946 13.376 1.00 76.12 105 LEU A CA 1
ATOM 843 C C . LEU A 1 105 ? 4.006 -8.949 13.934 1.00 76.12 105 LEU A C 1
ATOM 845 O O . LEU A 1 105 ? 3.159 -8.551 14.717 1.00 76.12 105 LEU A O 1
ATOM 849 N N . GLU A 1 106 ? 4.118 -10.235 13.604 1.00 77.38 106 GLU A N 1
ATOM 850 C CA . GLU A 1 106 ? 3.252 -11.295 14.137 1.00 77.38 106 GLU A CA 1
ATOM 851 C C . GLU A 1 106 ? 3.361 -11.432 15.664 1.00 77.38 106 GLU A C 1
ATOM 853 O O . GLU A 1 106 ? 2.346 -11.639 16.330 1.00 77.38 106 GLU A O 1
ATOM 858 N N . ASN A 1 107 ? 4.549 -11.223 16.245 1.00 78.31 107 ASN A N 1
ATOM 859 C CA . ASN A 1 107 ? 4.732 -11.235 17.702 1.00 78.31 107 ASN A CA 1
ATOM 860 C C . ASN A 1 107 ? 3.958 -10.120 18.423 1.00 78.31 107 ASN A C 1
ATOM 862 O O . ASN A 1 107 ? 3.639 -10.271 19.600 1.00 78.31 107 ASN A O 1
ATOM 866 N N . HIS A 1 108 ? 3.631 -9.023 17.736 1.00 73.50 108 HIS A N 1
ATOM 867 C CA . HIS A 1 108 ? 2.804 -7.948 18.289 1.00 73.50 108 HIS A CA 1
ATOM 868 C C . HIS A 1 108 ? 1.295 -8.252 18.236 1.00 73.50 108 HIS A C 1
ATOM 870 O O . HIS A 1 108 ? 0.496 -7.379 18.561 1.00 73.50 108 HIS A O 1
ATOM 876 N N . GLN A 1 109 ? 0.902 -9.466 17.828 1.00 73.44 109 GLN A N 1
ATOM 877 C CA . GLN A 1 109 ? -0.492 -9.914 17.705 1.00 73.44 109 GLN A CA 1
ATOM 878 C C . GLN A 1 109 ? -1.409 -8.927 16.945 1.00 73.44 109 GLN A C 1
ATOM 880 O O . GLN A 1 109 ? -2.480 -8.556 17.432 1.00 73.44 109 GLN A O 1
ATOM 885 N N . PRO A 1 110 ? -1.020 -8.484 15.734 1.00 77.12 110 PRO A N 1
ATOM 886 C CA . PRO A 1 110 ? -1.891 -7.709 14.866 1.00 77.12 110 PRO A CA 1
ATOM 887 C C . PRO A 1 110 ? -3.124 -8.516 14.499 1.00 77.12 110 PRO A C 1
ATOM 889 O O . PRO A 1 110 ? -3.082 -9.742 14.399 1.00 77.12 110 PRO A O 1
ATOM 892 N N . LYS A 1 111 ? -4.221 -7.809 14.216 1.00 81.31 111 LYS A N 1
ATOM 893 C CA . LYS A 1 111 ? -5.408 -8.458 13.658 1.00 81.31 111 LYS A CA 1
ATOM 894 C C . LYS A 1 111 ? -5.059 -9.132 12.340 1.00 81.31 111 LYS A C 1
ATOM 896 O O . LYS A 1 111 ? -5.515 -10.231 12.044 1.00 81.31 111 LYS A O 1
ATOM 901 N N . SER A 1 112 ? -4.297 -8.416 11.523 1.00 82.44 112 SER A N 1
ATOM 902 C CA . SER A 1 112 ? -3.888 -8.868 10.210 1.00 82.44 112 SER A CA 1
ATOM 903 C C . SER A 1 112 ? -2.657 -8.096 9.758 1.00 82.44 112 SER A C 1
ATOM 905 O O . SER A 1 112 ? -2.554 -6.878 9.927 1.00 82.44 112 SER A O 1
ATOM 907 N N . VAL A 1 113 ? -1.732 -8.826 9.143 1.00 83.38 113 VAL A N 1
ATOM 908 C CA . VAL A 1 113 ? -0.580 -8.279 8.431 1.00 83.38 113 VAL A CA 1
ATOM 909 C C . VAL A 1 113 ? -0.732 -8.664 6.975 1.00 83.38 113 VAL A C 1
ATOM 911 O O . VAL A 1 113 ? -0.859 -9.841 6.642 1.00 83.38 113 VAL A O 1
ATOM 914 N N . LYS A 1 114 ? -0.707 -7.669 6.094 1.00 85.75 114 LYS A N 1
ATOM 915 C CA . LYS A 1 114 ? -0.704 -7.872 4.652 1.00 85.75 114 LYS A CA 1
ATOM 916 C C . LYS A 1 114 ? 0.433 -7.086 4.020 1.00 85.75 114 LYS A C 1
ATOM 918 O O . LYS A 1 114 ? 0.861 -6.042 4.497 1.00 85.75 114 LYS A O 1
ATOM 923 N N . VAL A 1 115 ? 0.958 -7.579 2.913 1.00 84.81 115 VAL A N 1
ATOM 924 C CA . VAL A 1 115 ? 2.042 -6.904 2.199 1.00 84.81 115 VAL A CA 1
ATOM 925 C C . VAL A 1 115 ? 1.589 -6.547 0.805 1.00 84.81 115 VAL A C 1
ATOM 927 O O . VAL A 1 115 ? 1.067 -7.381 0.070 1.00 84.81 115 VAL A O 1
ATOM 930 N N . ALA A 1 116 ? 1.815 -5.292 0.449 1.00 86.00 116 ALA A N 1
ATOM 931 C CA . ALA A 1 116 ? 1.602 -4.749 -0.871 1.00 86.00 116 ALA A CA 1
ATOM 932 C C . ALA A 1 116 ? 2.947 -4.515 -1.564 1.00 86.00 116 ALA A C 1
ATOM 934 O O . ALA A 1 116 ? 3.892 -3.968 -1.000 1.00 86.00 116 ALA A O 1
ATOM 935 N N . SER A 1 117 ? 3.057 -4.904 -2.823 1.00 84.75 117 SER A N 1
ATOM 936 C CA . SER A 1 117 ? 4.231 -4.613 -3.635 1.00 84.75 117 SER A CA 1
ATOM 937 C C . SER A 1 117 ? 3.810 -4.199 -5.026 1.00 84.75 117 SER A C 1
ATOM 939 O O . SER A 1 117 ? 3.004 -4.872 -5.665 1.00 84.75 117 SER A O 1
ATOM 941 N N . LEU A 1 118 ? 4.394 -3.109 -5.523 1.00 84.00 118 LEU A N 1
ATOM 942 C CA . LEU A 1 118 ? 4.174 -2.689 -6.900 1.00 84.00 118 LEU A CA 1
ATOM 943 C C . LEU A 1 118 ? 4.866 -3.628 -7.892 1.00 84.00 118 LEU A C 1
ATOM 945 O O . LEU A 1 118 ? 4.314 -3.900 -8.952 1.00 84.00 118 LEU A O 1
ATOM 949 N N . LEU A 1 119 ? 6.067 -4.112 -7.565 1.00 80.50 119 LEU A N 1
ATOM 950 C CA . LEU A 1 119 ? 6.896 -4.916 -8.461 1.00 80.50 119 LEU A CA 1
ATOM 951 C C . LEU A 1 119 ? 7.403 -6.157 -7.734 1.00 80.50 119 LEU A C 1
ATOM 953 O O . LEU A 1 119 ? 8.259 -6.062 -6.856 1.00 80.50 119 LEU A O 1
ATOM 957 N N . VAL A 1 120 ? 6.934 -7.322 -8.166 1.00 80.06 120 VAL A N 1
ATOM 958 C CA . VAL A 1 120 ? 7.376 -8.620 -7.655 1.00 80.06 120 VAL A CA 1
ATOM 959 C C . VAL A 1 120 ? 8.266 -9.275 -8.699 1.00 80.06 120 VAL A C 1
ATOM 961 O O . VAL A 1 120 ? 7.841 -9.548 -9.821 1.00 80.06 120 VAL A O 1
ATOM 964 N N . LYS A 1 121 ? 9.530 -9.515 -8.345 1.00 76.38 121 LYS A N 1
ATOM 965 C CA . LYS A 1 121 ? 10.480 -10.199 -9.225 1.00 76.38 121 LYS A CA 1
ATOM 966 C C . LYS A 1 121 ? 10.254 -11.706 -9.203 1.00 76.38 121 LYS A C 1
ATOM 968 O O . LYS A 1 121 ? 10.346 -12.340 -8.154 1.00 76.38 121 LYS A O 1
ATOM 973 N N . ARG A 1 122 ? 10.059 -12.293 -10.382 1.00 71.06 122 ARG A N 1
ATOM 974 C CA . ARG A 1 122 ? 10.050 -13.741 -10.600 1.00 71.06 122 ARG A CA 1
ATOM 975 C C . ARG A 1 122 ? 11.479 -14.264 -10.494 1.00 71.06 122 ARG A C 1
ATOM 977 O O . ARG A 1 122 ? 12.253 -14.159 -11.444 1.00 71.06 122 ARG A O 1
ATOM 984 N N . ARG A 1 123 ? 11.830 -14.790 -9.318 1.00 69.19 123 ARG A N 1
ATOM 985 C CA . ARG A 1 123 ? 13.121 -15.438 -9.058 1.00 69.19 123 ARG A CA 1
ATOM 986 C C . ARG A 1 123 ? 12.929 -16.951 -8.907 1.00 69.19 123 ARG A C 1
ATOM 988 O O . ARG A 1 123 ? 12.111 -17.344 -8.07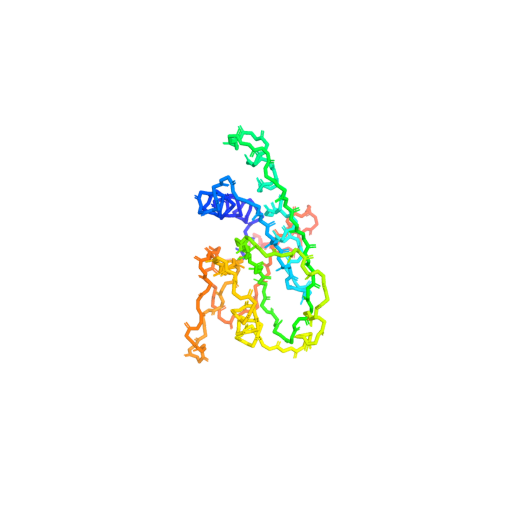3 1.00 69.19 123 ARG A O 1
ATOM 995 N N . PRO A 1 124 ? 13.700 -17.783 -9.637 1.00 58.16 124 PRO A N 1
ATOM 996 C CA . PRO A 1 124 ? 13.668 -19.240 -9.481 1.00 58.16 124 PRO A CA 1
ATOM 997 C C . PRO A 1 124 ? 13.967 -19.678 -8.040 1.00 58.16 124 PRO A C 1
ATOM 999 O O . PRO A 1 124 ? 13.328 -20.586 -7.531 1.00 58.16 124 PRO A O 1
ATOM 1002 N N . ASN A 1 125 ? 14.863 -18.949 -7.361 1.00 58.62 125 ASN A N 1
ATOM 1003 C CA . ASN A 1 125 ? 15.264 -19.191 -5.970 1.00 58.62 125 ASN A CA 1
ATOM 1004 C C . ASN A 1 125 ? 14.560 -18.251 -4.974 1.00 58.62 125 ASN A C 1
ATOM 1006 O O . ASN A 1 125 ? 15.106 -17.947 -3.911 1.00 58.62 125 ASN A O 1
ATOM 1010 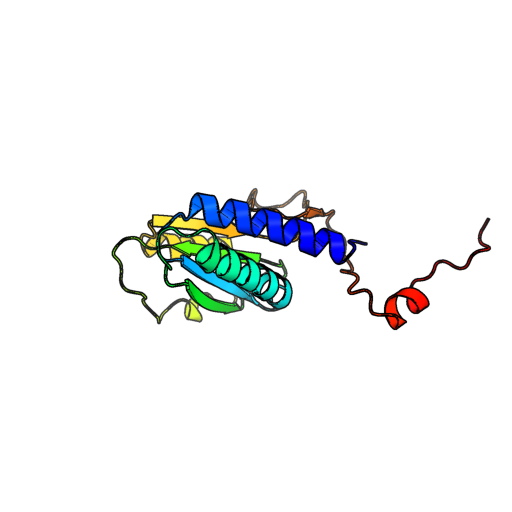N N . SER A 1 126 ? 13.390 -17.702 -5.324 1.00 62.12 126 SER A N 1
ATOM 1011 C CA . SER A 1 126 ? 12.597 -16.963 -4.335 1.00 62.12 126 SER A CA 1
ATOM 1012 C C . SER A 1 126 ? 12.210 -17.896 -3.189 1.00 62.12 126 SER A C 1
ATOM 1014 O O . SER A 1 126 ? 11.891 -19.061 -3.401 1.00 62.12 126 SER A O 1
ATOM 1016 N N . THR A 1 127 ? 12.212 -17.381 -1.961 1.00 58.34 127 THR A N 1
ATOM 1017 C CA . THR A 1 127 ? 11.865 -18.122 -0.737 1.00 58.34 127 THR A CA 1
ATOM 1018 C C . THR A 1 127 ? 10.373 -18.492 -0.652 1.00 58.34 127 THR A C 1
ATOM 1020 O O . THR A 1 127 ? 9.841 -18.668 0.439 1.00 58.34 127 THR A O 1
ATOM 1023 N N . GLY A 1 128 ? 9.665 -18.538 -1.787 1.00 64.88 128 GLY A N 1
ATOM 1024 C CA . GLY A 1 128 ? 8.223 -18.767 -1.887 1.00 64.88 128 GLY A CA 1
ATOM 1025 C C . GLY A 1 128 ? 7.354 -17.598 -1.415 1.00 64.88 128 GLY A C 1
ATOM 1026 O O . GLY A 1 128 ? 6.140 -17.637 -1.591 1.00 64.88 128 GLY A O 1
ATOM 1027 N N . TYR A 1 129 ? 7.947 -16.546 -0.842 1.00 70.38 129 TYR A N 1
ATOM 1028 C CA . TYR A 1 129 ? 7.203 -15.415 -0.300 1.00 70.38 129 TYR A CA 1
ATOM 1029 C C . TYR A 1 129 ? 6.511 -14.604 -1.406 1.00 70.38 129 TYR A C 1
ATOM 1031 O O . TYR A 1 129 ? 7.171 -14.063 -2.297 1.00 70.38 129 TYR A O 1
ATOM 1039 N N . ARG A 1 130 ? 5.180 -14.485 -1.320 1.00 74.38 130 ARG A N 1
ATOM 1040 C CA . ARG A 1 130 ? 4.349 -13.679 -2.223 1.00 74.38 130 ARG A CA 1
ATOM 1041 C C . ARG A 1 130 ? 3.608 -12.596 -1.429 1.00 74.38 130 ARG A C 1
ATOM 1043 O O . ARG A 1 130 ? 2.935 -12.936 -0.459 1.00 74.38 130 ARG A O 1
ATOM 1050 N N . PRO A 1 131 ? 3.702 -11.314 -1.827 1.00 81.38 131 PRO A N 1
ATOM 1051 C CA . PRO A 1 131 ? 2.872 -10.256 -1.258 1.00 81.38 131 PRO A CA 1
ATOM 1052 C C . PRO A 1 131 ? 1.382 -10.548 -1.455 1.00 81.38 131 PRO A C 1
ATOM 1054 O O . PRO A 1 131 ? 0.990 -11.069 -2.499 1.00 81.38 131 PRO A O 1
ATOM 1057 N N . ASN A 1 132 ? 0.558 -10.158 -0.485 1.00 86.06 132 ASN A N 1
ATOM 1058 C CA . ASN A 1 132 ? -0.901 -10.267 -0.564 1.00 86.06 132 ASN A CA 1
ATOM 1059 C C . ASN A 1 132 ? -1.469 -9.410 -1.699 1.00 86.06 132 ASN A C 1
ATOM 1061 O O . ASN A 1 132 ? -2.373 -9.842 -2.406 1.00 86.06 132 ASN A O 1
ATOM 1065 N N . TYR A 1 133 ? -0.903 -8.219 -1.899 1.00 87.25 133 TYR A N 1
ATOM 1066 C CA . TYR A 1 133 ? -1.295 -7.314 -2.970 1.00 87.25 133 TYR A CA 1
ATOM 1067 C C . TYR A 1 133 ? -0.121 -7.117 -3.925 1.00 87.25 133 TYR A C 1
ATOM 1069 O O . TYR A 1 133 ? 0.927 -6.588 -3.551 1.00 87.25 133 TYR A O 1
ATOM 1077 N N . CYS A 1 134 ? -0.288 -7.552 -5.171 1.00 86.31 134 CYS A N 1
ATOM 1078 C CA . CYS A 1 134 ? 0.762 -7.505 -6.183 1.00 86.31 134 CYS A CA 1
ATOM 1079 C C . CYS A 1 134 ? 0.355 -6.618 -7.365 1.00 86.31 134 CYS A C 1
ATOM 1081 O O . CYS A 1 134 ? -0.648 -6.862 -8.044 1.00 86.31 134 CYS A O 1
ATOM 1083 N N . GLY A 1 135 ? 1.179 -5.610 -7.648 1.00 84.81 135 GLY A N 1
ATOM 1084 C CA . GLY A 1 135 ? 1.066 -4.751 -8.818 1.00 84.81 135 GLY A CA 1
ATOM 1085 C C . GLY A 1 135 ? 1.423 -5.507 -10.093 1.00 84.81 135 GLY A C 1
ATOM 1086 O O . GLY A 1 135 ? 0.531 -5.898 -10.843 1.00 84.81 135 GLY A O 1
ATOM 1087 N N . PHE A 1 136 ? 2.713 -5.738 -10.327 1.00 84.00 136 PHE A N 1
ATOM 1088 C CA . PHE A 1 136 ? 3.227 -6.387 -11.529 1.00 84.00 136 PHE A CA 1
ATOM 1089 C C . PHE A 1 136 ? 4.246 -7.474 -11.189 1.00 84.00 136 PHE A C 1
ATOM 1091 O O . PHE A 1 136 ? 5.184 -7.242 -10.427 1.00 84.00 136 PHE A O 1
ATOM 1098 N N . GLU A 1 137 ? 4.116 -8.633 -11.833 1.00 82.94 137 GLU A N 1
ATOM 1099 C CA . GLU A 1 137 ? 5.149 -9.667 -11.811 1.00 82.94 137 GLU A CA 1
ATOM 1100 C C . GLU A 1 137 ? 6.167 -9.438 -12.939 1.00 82.94 137 GLU A C 1
ATOM 1102 O O . GLU A 1 137 ? 5.892 -9.667 -14.122 1.00 82.94 137 GLU A O 1
ATOM 1107 N N . ILE A 1 138 ? 7.378 -9.032 -12.575 1.00 79.56 138 ILE A N 1
ATOM 1108 C CA . ILE A 1 138 ? 8.469 -8.719 -13.504 1.00 79.56 138 ILE A CA 1
ATOM 1109 C C . ILE A 1 138 ? 9.520 -9.840 -13.525 1.00 79.56 138 ILE A C 1
ATOM 1111 O O . ILE A 1 138 ? 9.684 -10.541 -12.527 1.00 79.56 138 ILE A O 1
ATOM 1115 N N . PRO A 1 139 ? 10.250 -10.047 -14.635 1.00 77.12 139 PRO A N 1
ATOM 1116 C CA . PRO A 1 139 ? 11.412 -10.937 -14.636 1.00 77.12 139 PRO A CA 1
ATOM 1117 C C . PRO A 1 139 ? 12.502 -10.413 -13.686 1.00 77.12 139 PRO A C 1
ATOM 1119 O O . PRO A 1 139 ? 12.501 -9.228 -13.340 1.00 77.12 139 PRO A O 1
ATOM 1122 N N . ASP A 1 140 ? 13.468 -11.256 -13.303 1.00 72.88 140 ASP A N 1
ATOM 1123 C CA . ASP A 1 140 ? 14.642 -10.822 -12.527 1.00 72.88 140 ASP A CA 1
ATOM 1124 C C . ASP A 1 140 ? 15.642 -10.023 -13.382 1.00 72.88 140 ASP A C 1
ATOM 1126 O O . ASP A 1 140 ? 16.781 -10.410 -13.625 1.00 72.88 140 ASP A O 1
ATOM 1130 N N . LYS A 1 141 ? 15.171 -8.893 -13.902 1.00 68.19 141 LYS A N 1
ATOM 1131 C CA . LYS A 1 141 ? 15.937 -7.894 -14.642 1.00 68.19 141 LYS A CA 1
ATOM 1132 C C . LYS A 1 141 ? 15.715 -6.537 -13.981 1.00 68.19 141 LYS A C 1
ATOM 1134 O O . LYS A 1 141 ? 14.730 -6.333 -13.266 1.00 68.19 141 LYS A O 1
ATOM 1139 N N . PHE A 1 142 ? 16.636 -5.601 -14.186 1.00 56.88 142 PHE A N 1
ATOM 1140 C CA . PHE A 1 142 ? 16.412 -4.219 -13.768 1.00 56.88 142 PHE A CA 1
ATOM 1141 C C . PHE A 1 142 ? 15.253 -3.627 -14.574 1.00 56.88 142 PHE A C 1
ATOM 1143 O O . PHE A 1 142 ? 15.240 -3.693 -15.803 1.00 56.88 142 PHE A O 1
ATOM 1150 N N . VAL A 1 143 ? 14.262 -3.073 -13.875 1.00 57.72 143 VAL A N 1
ATOM 1151 C CA . VAL A 1 143 ? 13.096 -2.447 -14.501 1.00 57.72 143 VAL A CA 1
ATOM 1152 C C . VAL A 1 143 ? 13.215 -0.940 -14.366 1.00 57.72 143 VAL A C 1
ATOM 1154 O O . VAL A 1 143 ? 13.274 -0.404 -13.264 1.00 57.72 143 VAL A O 1
ATOM 1157 N N . HIS A 1 144 ? 13.213 -0.258 -15.508 1.00 55.62 144 HIS A N 1
ATOM 1158 C CA . HIS A 1 144 ? 13.082 1.190 -15.566 1.00 55.62 144 HIS A CA 1
ATOM 1159 C C . HIS A 1 144 ? 11.596 1.562 -15.478 1.00 55.62 144 HIS A C 1
ATOM 1161 O O . HIS A 1 144 ? 10.810 1.242 -16.379 1.00 55.62 144 HIS A O 1
ATOM 1167 N N . ILE A 1 145 ? 11.215 2.227 -14.383 1.00 55.97 145 ILE A N 1
ATOM 1168 C CA . ILE A 1 145 ? 9.926 2.912 -14.256 1.00 55.97 145 ILE A CA 1
ATOM 1169 C C . ILE A 1 145 ? 10.046 4.224 -15.030 1.00 55.97 145 ILE A C 1
ATOM 1171 O O . ILE A 1 145 ? 10.852 5.085 -14.676 1.00 55.97 145 ILE A O 1
ATOM 1175 N N . CYS A 1 146 ? 9.277 4.369 -16.108 1.00 45.31 146 CYS A N 1
ATOM 1176 C CA . CYS A 1 146 ? 9.321 5.581 -16.911 1.00 45.31 146 CYS A CA 1
ATOM 1177 C C . CYS A 1 146 ? 8.338 6.596 -16.324 1.00 45.31 146 CYS A C 1
ATOM 1179 O O . CYS A 1 146 ? 7.140 6.568 -16.604 1.00 45.31 146 CYS A O 1
ATOM 1181 N N . VAL A 1 147 ? 8.855 7.492 -15.485 1.00 42.44 147 VAL A N 1
ATOM 1182 C CA . VAL A 1 147 ? 8.183 8.759 -15.193 1.00 42.44 147 VAL A CA 1
ATOM 1183 C C . VAL A 1 147 ? 8.408 9.602 -16.432 1.00 42.44 147 VAL A C 1
ATOM 1185 O O . VAL A 1 147 ? 9.473 10.192 -16.603 1.00 42.44 147 VAL A O 1
ATOM 1188 N N . ILE A 1 148 ? 7.461 9.554 -17.361 1.00 41.03 148 ILE A N 1
ATOM 1189 C CA . ILE A 1 148 ? 7.597 10.278 -18.613 1.00 41.03 148 ILE A CA 1
ATOM 1190 C C . ILE A 1 148 ? 7.445 11.775 -18.311 1.00 41.03 148 ILE A C 1
ATOM 1192 O O . ILE A 1 148 ? 6.347 12.314 -18.353 1.00 41.03 148 ILE A O 1
ATOM 1196 N N . ASN A 1 149 ? 8.549 12.441 -17.982 1.00 43.00 149 ASN A N 1
ATOM 1197 C CA . ASN A 1 149 ? 8.702 13.862 -18.268 1.00 43.00 149 ASN A CA 1
ATOM 1198 C C . ASN A 1 149 ? 9.077 13.999 -19.757 1.00 43.00 149 ASN A C 1
ATOM 1200 O O . ASN A 1 149 ? 9.592 13.037 -20.334 1.00 43.00 149 ASN A O 1
ATOM 1204 N N . ASN A 1 150 ? 8.837 15.146 -20.397 1.00 50.75 150 ASN A N 1
ATOM 1205 C CA . ASN A 1 150 ? 9.092 15.318 -21.837 1.00 50.75 150 ASN A CA 1
ATOM 1206 C C . ASN A 1 150 ? 10.543 14.948 -22.224 1.00 50.75 150 ASN A C 1
ATOM 1208 O O . ASN A 1 150 ? 10.743 14.228 -23.199 1.00 50.75 150 ASN A O 1
ATOM 1212 N N . ASN A 1 151 ? 11.524 15.239 -21.360 1.00 52.03 151 ASN A N 1
ATOM 1213 C CA . ASN A 1 151 ? 12.925 14.815 -21.527 1.00 52.03 151 ASN A CA 1
ATOM 1214 C C . ASN A 1 151 ? 13.126 13.284 -21.579 1.00 52.03 151 ASN A C 1
ATOM 1216 O O . ASN A 1 151 ? 14.079 12.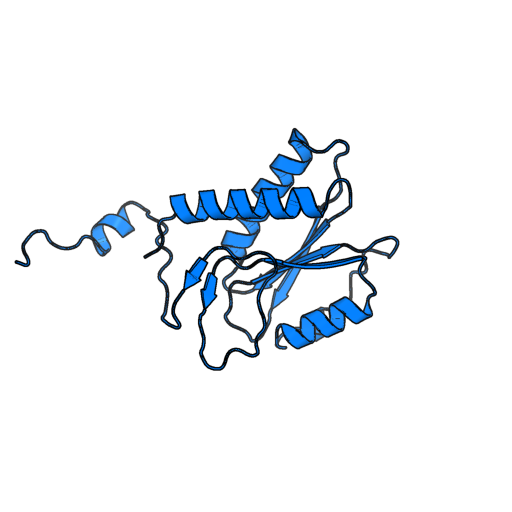792 -22.179 1.00 52.03 151 ASN A O 1
ATOM 1220 N N . GLY A 1 152 ? 12.262 12.506 -20.921 1.00 46.03 152 GLY A N 1
ATOM 1221 C CA . GLY A 1 152 ? 12.307 11.043 -20.937 1.00 46.03 152 GLY A CA 1
ATOM 1222 C C . GLY A 1 152 ? 11.767 10.441 -22.235 1.00 46.03 152 GLY A C 1
ATOM 1223 O O . GLY A 1 152 ? 12.228 9.373 -22.630 1.00 46.03 152 GLY A O 1
ATOM 1224 N N . LYS A 1 153 ? 10.834 11.124 -22.920 1.00 52.88 153 LYS A N 1
ATOM 1225 C CA . LYS A 1 153 ? 10.361 10.703 -24.251 1.00 52.88 153 LYS A CA 1
ATOM 1226 C C . LYS A 1 153 ? 11.467 10.844 -25.286 1.00 52.88 153 LYS A C 1
ATOM 1228 O O . LYS A 1 153 ? 11.679 9.917 -26.052 1.00 52.88 153 LYS A O 1
ATOM 1233 N N . GLU A 1 154 ? 12.189 11.961 -25.264 1.00 55.81 154 GLU A N 1
ATOM 1234 C CA . GLU A 1 154 ? 13.280 12.230 -26.209 1.00 55.81 154 GLU A CA 1
ATOM 1235 C C . GLU A 1 154 ? 14.475 11.296 -25.992 1.00 55.81 154 GLU A C 1
ATOM 1237 O O . GLU A 1 154 ? 14.998 10.727 -26.943 1.00 55.81 154 GLU A O 1
ATOM 1242 N N . LYS A 1 155 ? 14.871 11.061 -24.734 1.00 49.75 155 LYS A N 1
ATOM 1243 C CA . LYS A 1 155 ? 16.056 10.247 -24.411 1.00 49.75 155 LYS A CA 1
ATOM 1244 C C . LYS A 1 155 ? 15.922 8.760 -24.769 1.00 49.75 155 LYS A C 1
ATOM 1246 O O . LYS A 1 155 ? 16.934 8.090 -24.954 1.00 49.75 155 LYS A O 1
ATOM 1251 N N . TYR A 1 156 ? 14.698 8.237 -24.824 1.00 47.72 156 TYR A N 1
ATOM 1252 C CA . TYR A 1 156 ? 14.421 6.823 -25.105 1.00 47.72 156 TYR A CA 1
ATOM 1253 C C . TYR A 1 156 ? 13.537 6.625 -26.342 1.00 47.72 156 TYR A C 1
ATOM 1255 O O . TYR A 1 156 ? 13.006 5.531 -26.542 1.00 47.72 156 TYR A O 1
ATOM 1263 N N . ALA A 1 157 ? 13.367 7.663 -27.166 1.00 49.62 157 ALA A N 1
ATOM 1264 C CA . ALA A 1 157 ? 12.739 7.523 -28.469 1.00 49.62 157 ALA A CA 1
ATOM 1265 C C . ALA A 1 157 ? 13.588 6.568 -29.318 1.00 49.62 157 ALA A C 1
ATOM 1267 O O . ALA A 1 157 ? 14.784 6.782 -29.511 1.00 49.62 157 ALA A O 1
ATOM 1268 N N . VAL A 1 158 ? 12.972 5.491 -29.805 1.00 47.78 158 VAL A N 1
ATOM 1269 C CA . VAL A 1 158 ? 13.609 4.622 -30.795 1.00 47.78 158 VAL A CA 1
ATOM 1270 C C . VAL A 1 158 ? 13.718 5.438 -32.087 1.00 47.78 158 VAL A C 1
ATOM 1272 O O . VAL A 1 158 ? 12.689 5.953 -32.535 1.00 47.78 158 VAL A O 1
ATOM 1275 N N . PRO A 1 159 ? 14.916 5.605 -32.677 1.00 48.97 159 PRO A N 1
ATOM 1276 C CA . PRO A 1 159 ? 15.044 6.337 -33.927 1.00 48.97 159 PRO A CA 1
ATOM 1277 C C . PRO A 1 159 ? 14.222 5.624 -35.005 1.00 48.97 159 PRO A C 1
ATOM 1279 O O . PRO A 1 159 ? 14.395 4.428 -35.248 1.00 48.97 159 PRO A O 1
ATOM 1282 N N . GLN A 1 160 ? 13.292 6.353 -35.623 1.00 47.41 160 GLN A N 1
ATOM 1283 C CA . GLN A 1 160 ? 12.551 5.866 -36.782 1.00 47.41 160 GLN A CA 1
ATOM 1284 C C . GLN A 1 160 ? 13.549 5.704 -37.933 1.00 47.41 160 GLN A C 1
ATOM 1286 O O . GLN A 1 160 ? 13.983 6.692 -38.517 1.00 47.41 160 GLN A O 1
ATOM 1291 N N . GLY A 1 161 ? 13.974 4.467 -38.199 1.00 51.62 161 GLY A N 1
ATOM 1292 C CA . GLY A 1 161 ? 14.923 4.177 -39.277 1.00 51.62 161 GLY A CA 1
ATOM 1293 C C . GLY A 1 161 ? 15.743 2.890 -39.165 1.00 51.62 161 GLY A C 1
ATOM 1294 O O . GLY A 1 161 ? 16.515 2.622 -40.075 1.00 51.62 161 GLY A O 1
ATOM 1295 N N . ALA A 1 162 ? 15.605 2.082 -38.109 1.00 42.41 162 ALA A N 1
ATOM 1296 C CA . ALA A 1 162 ? 16.235 0.759 -38.062 1.00 42.41 162 ALA A CA 1
ATOM 1297 C C . ALA A 1 162 ? 15.260 -0.318 -38.573 1.00 42.41 162 ALA A C 1
ATOM 1299 O O . ALA A 1 162 ? 14.551 -0.942 -37.782 1.00 42.41 162 ALA A O 1
ATOM 1300 N N . HIS A 1 163 ? 15.205 -0.467 -39.898 1.00 41.75 163 HIS A N 1
ATOM 1301 C CA . HIS A 1 163 ? 14.767 -1.693 -40.570 1.00 41.75 163 HIS A CA 1
ATOM 1302 C C . HIS A 1 163 ? 15.989 -2.536 -40.928 1.00 41.75 163 HIS A C 1
ATOM 1304 O O . HIS A 1 163 ? 17.015 -1.929 -41.310 1.00 41.75 163 HIS A O 1
#

Sequence (163 aa):
MIPWGLIQDRTERLARDIFQDVKDEPLTALCVLKGGYRFFTDLLDKLTTLNRSQGSVSVPLYVDFIRLKSYEILLVIYWLLGGQHGQSDWAQCAGRTMQKLLAILENHQPKSVKVASLLVKRRPNSTGYRPNYCGFEIPDKFVHICVINNNGKEKYAVPQGAH

Foldseek 3Di:
DQAPVLLLVLLLVLLVVVCVVQAQEEKEKEFEDDPQPVSSVSNVVNNQVCLVPPHPDNHHYHYHYAYELDPFNKMKIFAAPPDDPDDDDCNVVHHHDPVVVVVVVVVSVTPDIFMAGLEAEDDPPPPPDDGPHYNDYDHPDDDDHDPDDVVSCVVPPDPPPDD

InterPro domains:
  IPR029057 Phosphoribosyltransferase-like [G3DSA:3.40.50.2020] (1-73)
  IPR029057 Phosphoribosyltransferase-like [G3DSA:3.40.50.2020] (93-158)
  IPR029057 Phosphoribosyltransferase-like [SSF53271] (2-153)
  IPR050408 Hypoxanthine-guanine phosphoribosyltransferase [PTHR43340] (1-72)

pLDDT: mean 71.89, std 14.61, range [41.03, 91.94]

Organism: Homarus americanus (NCBI:txid6706)

Radius of gyration: 17.65 Å; chains: 1; bounding box: 38×35×62 Å